Protein AF-A0A9E0QH96-F1 (afdb_monomer_lite)

Secondary structure (DSSP, 8-state):
--HHHHHHHHHHHHHHHHHTT---HHHHHHHHH---SSHHHHHHHHHHHHHHHHHHHHHTTPPPPHHHHHHHHHHHHHHHT---

Structure (mmCIF, N/CA/C/O backbone):
data_AF-A0A9E0QH96-F1
#
_entry.id   AF-A0A9E0QH96-F1
#
loop_
_atom_site.group_PDB
_atom_site.id
_atom_site.type_symbol
_atom_site.label_atom_id
_atom_site.label_alt_id
_atom_site.label_comp_id
_atom_site.label_asym_id
_atom_site.label_entity_id
_atom_site.label_seq_id
_atom_site.pdbx_PDB_ins_code
_atom_site.Cartn_x
_atom_site.Cartn_y
_atom_site.Cartn_z
_atom_site.occupancy
_atom_site.B_iso_or_equiv
_atom_site.auth_seq_id
_atom_site.auth_comp_id
_atom_site.auth_asym_id
_atom_site.auth_atom_id
_atom_site.pdbx_PDB_model_num
ATOM 1 N N . MET A 1 1 ? -21.687 6.343 9.157 1.00 59.41 1 MET A N 1
ATOM 2 C CA . MET A 1 1 ? -20.528 5.924 8.344 1.00 59.41 1 MET A CA 1
ATOM 3 C C . MET A 1 1 ? -19.317 5.926 9.259 1.00 59.41 1 MET A C 1
ATOM 5 O O . MET A 1 1 ? -19.083 6.949 9.892 1.00 59.41 1 MET A O 1
ATOM 9 N N . ASN A 1 2 ? -18.639 4.792 9.430 1.00 83.50 2 ASN A N 1
ATOM 10 C CA . ASN A 1 2 ? -17.459 4.708 10.291 1.00 83.50 2 ASN A CA 1
ATOM 11 C C . ASN A 1 2 ? -16.230 5.084 9.453 1.00 83.50 2 ASN A C 1
ATOM 13 O O . ASN A 1 2 ? -15.824 4.320 8.584 1.00 83.50 2 ASN A O 1
ATOM 17 N N . ILE A 1 3 ? -15.672 6.274 9.691 1.00 85.31 3 ILE A N 1
ATOM 18 C CA . ILE A 1 3 ? -14.530 6.809 8.929 1.00 85.31 3 ILE A CA 1
ATOM 19 C C . ILE A 1 3 ? -13.341 5.840 8.977 1.00 85.31 3 ILE A C 1
ATOM 21 O O . ILE A 1 3 ? -12.674 5.648 7.966 1.00 85.31 3 ILE A O 1
ATOM 25 N N . LYS A 1 4 ? -13.126 5.158 10.111 1.00 86.44 4 LYS A N 1
ATOM 26 C CA . LYS A 1 4 ? -12.061 4.161 10.267 1.00 86.44 4 LYS A CA 1
ATOM 27 C C . LYS A 1 4 ? -12.223 2.986 9.296 1.00 86.44 4 LYS A C 1
ATOM 29 O O . LYS A 1 4 ? -11.252 2.563 8.683 1.00 86.44 4 LYS A O 1
ATOM 34 N N . GLN A 1 5 ? -13.448 2.488 9.130 1.00 88.75 5 GLN A N 1
ATOM 35 C CA . GLN A 1 5 ? -13.741 1.383 8.211 1.00 88.75 5 GLN A CA 1
ATOM 36 C C . GLN A 1 5 ? -13.570 1.790 6.744 1.00 88.75 5 GLN A C 1
ATOM 38 O O . GLN A 1 5 ? -13.142 0.975 5.936 1.00 88.75 5 GLN A O 1
ATOM 43 N N . GLU A 1 6 ? -13.889 3.034 6.387 1.00 90.50 6 GLU A N 1
ATOM 44 C CA . GLU A 1 6 ? -13.673 3.522 5.019 1.00 90.50 6 GLU A CA 1
ATOM 45 C C . GLU A 1 6 ? -12.179 3.687 4.714 1.00 90.50 6 GLU A C 1
ATOM 47 O O . GLU A 1 6 ? -11.710 3.186 3.697 1.00 90.50 6 GLU A O 1
ATOM 52 N N . LEU A 1 7 ? -11.408 4.270 5.636 1.00 91.12 7 LEU A N 1
ATOM 53 C CA . LEU A 1 7 ? -9.952 4.390 5.495 1.00 91.12 7 LEU A CA 1
ATOM 54 C C . LEU A 1 7 ? -9.257 3.023 5.413 1.00 91.12 7 LEU A C 1
ATOM 56 O O . LEU A 1 7 ? -8.326 2.853 4.627 1.00 91.12 7 LEU A O 1
ATOM 60 N N . HIS A 1 8 ? -9.735 2.037 6.178 1.00 92.12 8 HIS A N 1
ATOM 61 C CA . HIS A 1 8 ? -9.256 0.655 6.104 1.00 92.12 8 HIS A CA 1
ATOM 62 C C . HIS A 1 8 ? -9.491 0.034 4.722 1.00 92.12 8 HIS A C 1
ATOM 64 O O . HIS A 1 8 ? -8.564 -0.509 4.120 1.00 92.12 8 HIS A O 1
ATOM 70 N N . LYS A 1 9 ? -10.704 0.179 4.172 1.00 91.94 9 LYS A N 1
ATOM 71 C CA . LYS A 1 9 ? -11.027 -0.292 2.817 1.00 91.94 9 LYS A CA 1
ATOM 72 C C . LYS A 1 9 ? -10.177 0.397 1.755 1.00 91.94 9 LYS A C 1
ATOM 74 O O . LYS A 1 9 ? -9.732 -0.264 0.821 1.00 91.94 9 LYS A O 1
ATOM 79 N N . GLU A 1 10 ? -9.957 1.705 1.876 1.00 92.31 10 GLU A N 1
ATOM 80 C CA . GLU A 1 10 ? -9.114 2.462 0.945 1.00 92.31 10 GLU A CA 1
ATOM 81 C C . GLU A 1 10 ? -7.660 1.979 0.975 1.00 92.31 10 GLU A C 1
ATOM 83 O O . GLU A 1 10 ? -7.064 1.776 -0.086 1.00 92.31 10 GLU A O 1
ATOM 88 N N . LEU A 1 11 ? -7.113 1.732 2.172 1.00 93.94 11 LEU A N 1
ATOM 89 C CA . LEU A 1 11 ? -5.779 1.163 2.346 1.00 93.94 11 LEU A CA 1
ATOM 90 C C . LEU A 1 11 ? -5.686 -0.208 1.667 1.00 93.94 11 LEU A C 1
ATOM 92 O O . LEU A 1 11 ? -4.853 -0.393 0.780 1.00 93.94 11 LEU A O 1
ATOM 96 N N . LEU A 1 12 ? -6.587 -1.137 1.998 1.00 94.19 12 LEU A N 1
ATOM 97 C CA . LEU A 1 12 ? -6.635 -2.468 1.383 1.00 94.19 12 LEU A CA 1
ATOM 98 C C . LEU A 1 12 ? -6.777 -2.409 -0.141 1.00 94.19 12 LEU A C 1
ATOM 100 O O . LEU A 1 12 ? -6.097 -3.141 -0.865 1.00 94.19 12 LEU A O 1
ATOM 104 N N . ALA A 1 13 ? -7.638 -1.531 -0.654 1.00 93.94 13 ALA A N 1
ATOM 105 C CA . ALA A 1 13 ? -7.825 -1.362 -2.088 1.00 93.94 13 AL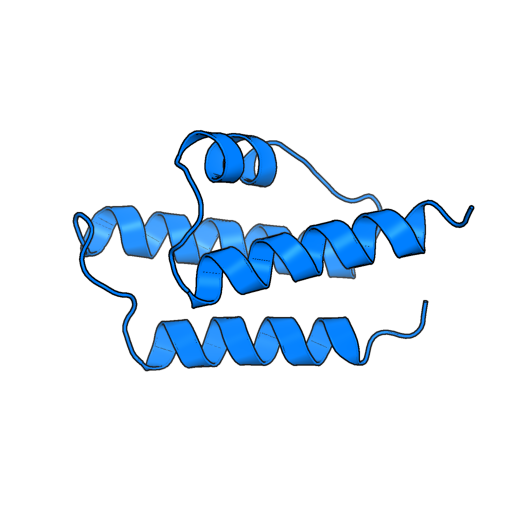A A CA 1
ATOM 106 C C . ALA A 1 13 ? -6.527 -0.914 -2.772 1.00 93.94 13 ALA A C 1
ATOM 108 O O . ALA A 1 13 ? -6.184 -1.428 -3.840 1.00 93.94 13 ALA A O 1
ATOM 109 N N . PHE A 1 14 ? -5.779 0.008 -2.161 1.00 94.88 14 PHE A N 1
ATOM 110 C CA . PHE A 1 14 ? -4.495 0.434 -2.702 1.00 94.88 14 PHE A CA 1
ATOM 111 C C . PHE A 1 14 ? -3.443 -0.680 -2.635 1.00 94.88 14 PHE A C 1
ATOM 113 O O . PHE A 1 14 ? -2.758 -0.915 -3.629 1.00 94.88 14 PHE A O 1
ATOM 120 N N . LEU A 1 15 ? -3.351 -1.426 -1.529 1.00 93.62 15 LEU A N 1
ATOM 121 C CA . LEU A 1 15 ? -2.399 -2.538 -1.411 1.00 93.62 15 LEU A CA 1
ATOM 122 C C . LEU A 1 15 ? -2.631 -3.627 -2.460 1.00 93.62 15 LEU A C 1
ATOM 124 O O . LEU A 1 15 ? -1.670 -4.124 -3.046 1.00 93.62 15 LEU A O 1
ATOM 128 N N . ASN A 1 16 ? -3.891 -3.933 -2.773 1.00 93.38 16 ASN A N 1
ATOM 129 C CA . ASN A 1 16 ? -4.228 -4.853 -3.859 1.00 93.38 16 ASN A CA 1
ATOM 130 C C . ASN A 1 16 ? -3.734 -4.337 -5.222 1.00 93.38 16 ASN A C 1
ATOM 132 O O . ASN A 1 16 ? -3.103 -5.080 -5.975 1.00 93.38 16 ASN A O 1
ATOM 136 N N . LYS A 1 17 ? -3.901 -3.037 -5.516 1.00 93.69 17 LYS A N 1
ATOM 137 C CA . LYS A 1 17 ? -3.315 -2.436 -6.731 1.00 93.69 17 LYS A CA 1
ATOM 138 C C . LYS A 1 17 ? -1.795 -2.534 -6.749 1.00 93.69 17 LYS A C 1
ATOM 140 O O . LYS A 1 17 ? -1.205 -2.705 -7.814 1.00 93.69 17 LYS A O 1
ATOM 145 N N . VAL A 1 18 ? -1.146 -2.417 -5.592 1.00 91.81 18 VAL A N 1
ATOM 146 C CA . VAL A 1 18 ? 0.306 -2.577 -5.476 1.00 91.81 18 VAL A CA 1
ATOM 147 C C . VAL A 1 18 ? 0.724 -4.019 -5.752 1.00 91.81 18 VAL A C 1
ATOM 149 O O . VAL A 1 18 ? 1.649 -4.221 -6.538 1.00 91.81 18 VAL A O 1
ATOM 152 N N . ALA A 1 19 ? 0.028 -5.013 -5.196 1.00 90.12 19 ALA A N 1
ATOM 153 C CA . ALA A 1 19 ? 0.298 -6.431 -5.443 1.00 90.12 19 ALA A CA 1
ATOM 154 C C . ALA A 1 19 ? 0.244 -6.784 -6.944 1.00 90.12 19 ALA A C 1
ATOM 156 O O . ALA A 1 19 ? 1.115 -7.501 -7.453 1.00 90.12 19 ALA A O 1
ATOM 157 N N . ASP A 1 20 ? -0.723 -6.199 -7.655 1.00 89.88 20 ASP A N 1
ATOM 158 C CA . ASP A 1 20 ? -0.903 -6.348 -9.103 1.00 89.88 20 ASP A CA 1
ATOM 159 C C . ASP A 1 20 ? -0.066 -5.366 -9.939 1.00 89.88 20 ASP A C 1
ATOM 161 O O . ASP A 1 20 ? -0.058 -5.446 -11.168 1.00 89.88 20 ASP A O 1
ATOM 165 N N . GLN A 1 21 ? 0.644 -4.434 -9.294 1.00 88.44 21 GLN A N 1
ATOM 166 C CA . GLN A 1 21 ? 1.367 -3.322 -9.924 1.00 88.44 21 GLN A CA 1
ATOM 167 C C . GLN A 1 21 ? 0.508 -2.517 -10.918 1.00 88.44 21 GLN A C 1
ATOM 169 O O . GLN A 1 21 ? 1.006 -2.018 -11.925 1.00 88.44 21 GLN A O 1
ATOM 174 N N . SER A 1 22 ? -0.788 -2.385 -10.630 1.00 92.62 22 SER A N 1
ATOM 175 C CA . SER A 1 22 ? -1.780 -1.694 -11.463 1.00 92.62 22 SER A CA 1
ATOM 176 C C . SER A 1 22 ? -2.029 -0.240 -11.044 1.00 92.62 22 SER A C 1
ATOM 178 O O . SER A 1 22 ? -2.861 0.445 -11.640 1.00 92.62 22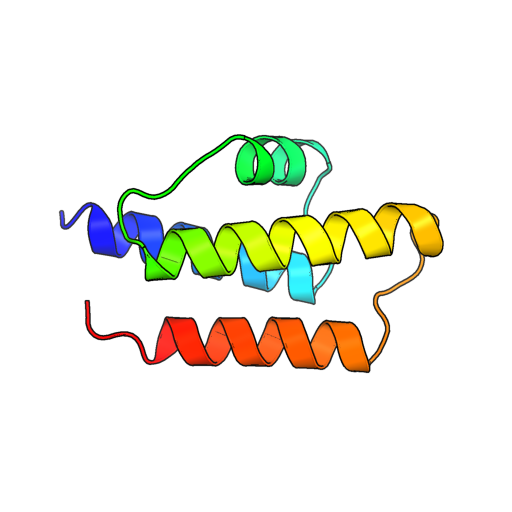 SER A O 1
ATOM 180 N N . TYR A 1 23 ? -1.310 0.246 -10.029 1.00 91.50 23 TYR A N 1
ATOM 181 C CA . TYR A 1 23 ? -1.379 1.631 -9.573 1.00 91.50 23 TYR A CA 1
ATOM 182 C C . TYR A 1 23 ? -0.670 2.586 -10.539 1.00 91.50 23 TYR A C 1
ATOM 184 O O . TYR A 1 23 ? 0.352 2.276 -11.153 1.00 91.50 23 TYR A O 1
ATOM 192 N N . THR A 1 24 ? -1.194 3.800 -10.631 1.00 91.31 24 THR A N 1
ATOM 193 C CA . THR A 1 24 ? -0.555 4.908 -11.339 1.00 91.31 24 THR A CA 1
ATOM 194 C C . THR A 1 24 ? 0.449 5.629 -10.444 1.00 91.31 24 THR A C 1
ATOM 196 O O . THR A 1 24 ? 0.344 5.615 -9.216 1.00 91.31 24 THR A O 1
ATOM 199 N N . THR A 1 25 ? 1.394 6.353 -11.051 1.00 88.62 25 THR A N 1
ATOM 200 C CA . THR A 1 25 ? 2.333 7.217 -10.315 1.00 88.62 25 THR A CA 1
ATOM 201 C C . THR A 1 25 ? 1.609 8.205 -9.401 1.00 88.62 25 THR A C 1
ATOM 203 O O . THR A 1 25 ? 2.031 8.401 -8.269 1.00 88.62 25 THR A O 1
ATOM 206 N N . ARG A 1 26 ? 0.481 8.768 -9.852 1.00 91.62 26 ARG A N 1
ATOM 207 C CA . ARG A 1 26 ? -0.307 9.728 -9.071 1.00 91.62 26 ARG A CA 1
ATOM 208 C C . ARG A 1 26 ? -0.966 9.094 -7.846 1.00 91.62 26 ARG A C 1
ATOM 210 O O . ARG A 1 26 ? -0.989 9.709 -6.787 1.00 91.62 26 ARG A O 1
ATOM 217 N N . GLU A 1 27 ? -1.518 7.888 -7.984 1.00 93.44 27 GLU A N 1
ATOM 218 C CA . GLU A 1 27 ? -2.092 7.162 -6.841 1.00 93.44 27 GLU A CA 1
ATOM 219 C C . GLU A 1 27 ? -1.011 6.817 -5.817 1.00 93.44 27 GLU A C 1
ATOM 221 O O . GLU A 1 27 ? -1.233 6.966 -4.620 1.00 93.44 27 GLU A O 1
ATOM 226 N N . TRP A 1 28 ? 0.175 6.434 -6.291 1.00 91.69 28 TRP A N 1
ATOM 227 C CA . TRP A 1 28 ? 1.339 6.222 -5.441 1.00 91.69 28 TRP A CA 1
ATOM 228 C C . TRP A 1 28 ? 1.778 7.493 -4.701 1.00 91.69 28 TRP A C 1
ATOM 230 O O . TRP A 1 28 ? 1.968 7.452 -3.489 1.00 91.69 28 TRP A O 1
ATOM 240 N N . GLU A 1 29 ? 1.914 8.624 -5.394 1.00 91.50 29 GLU A N 1
ATOM 241 C CA . GLU A 1 29 ? 2.279 9.903 -4.772 1.00 91.50 29 GLU A CA 1
ATOM 242 C C . GLU A 1 29 ? 1.264 10.313 -3.706 1.00 91.50 29 GLU A C 1
ATOM 244 O O . GLU A 1 29 ? 1.647 10.678 -2.596 1.00 91.50 29 GLU A O 1
ATOM 249 N N . TYR A 1 30 ? -0.029 10.190 -4.016 1.00 93.00 30 TYR A N 1
ATOM 250 C CA . TYR A 1 30 ? -1.098 10.479 -3.067 1.00 93.00 30 TYR A CA 1
ATOM 251 C C . TYR A 1 30 ? -1.007 9.584 -1.827 1.00 93.00 30 TYR A C 1
ATOM 253 O O . TYR A 1 30 ? -1.010 10.081 -0.703 1.00 93.00 30 TYR A O 1
ATOM 261 N N . PHE A 1 31 ? -0.845 8.275 -2.022 1.00 93.88 31 PHE A N 1
ATOM 262 C CA . PHE A 1 31 ? -0.677 7.317 -0.933 1.00 93.88 31 PHE A CA 1
ATOM 263 C C . PHE A 1 31 ? 0.550 7.619 -0.058 1.00 93.88 31 PHE A C 1
ATOM 265 O O . PHE A 1 31 ? 0.470 7.582 1.168 1.00 93.88 31 PHE A O 1
ATOM 272 N N . ALA A 1 32 ? 1.680 7.964 -0.677 1.00 92.25 32 ALA A N 1
ATOM 273 C CA . ALA A 1 32 ? 2.918 8.261 0.034 1.00 92.25 32 ALA A CA 1
ATOM 274 C C . ALA A 1 32 ? 2.853 9.562 0.855 1.00 92.25 32 ALA A C 1
ATOM 276 O O . ALA A 1 32 ? 3.570 9.680 1.850 1.00 92.25 32 ALA A O 1
ATOM 277 N N . MET A 1 33 ? 2.022 10.525 0.439 1.00 92.31 33 MET A N 1
ATOM 278 C CA . MET A 1 33 ? 1.836 11.818 1.112 1.00 92.31 33 MET A CA 1
ATOM 279 C C . MET A 1 33 ? 0.747 11.809 2.191 1.00 92.31 33 MET A C 1
ATOM 281 O O . MET A 1 33 ? 0.716 12.718 3.020 1.00 92.31 33 MET A O 1
ATOM 285 N N . ASN A 1 34 ? -0.153 10.827 2.169 1.00 90.00 34 ASN A N 1
ATOM 286 C CA . ASN A 1 34 ? -1.173 10.665 3.199 1.00 90.00 34 ASN A CA 1
ATOM 287 C C . ASN A 1 34 ? -0.599 10.017 4.453 1.00 90.00 34 ASN A C 1
ATOM 289 O O . ASN A 1 34 ? 0.361 9.260 4.361 1.00 90.00 34 ASN A O 1
ATOM 293 N N . ASN A 1 35 ? -1.266 10.256 5.583 1.00 92.50 35 ASN A N 1
ATOM 294 C CA . ASN A 1 35 ? -1.009 9.584 6.851 1.00 92.50 35 ASN A CA 1
ATOM 295 C C . ASN A 1 35 ? -2.339 9.123 7.462 1.00 92.50 35 ASN A C 1
ATOM 297 O O . ASN A 1 35 ? -3.362 9.806 7.329 1.00 92.50 35 ASN A O 1
ATOM 301 N N . TYR A 1 36 ? -2.313 8.006 8.174 1.00 90.25 36 TYR A N 1
ATOM 302 C CA . TYR A 1 36 ? -3.427 7.501 8.964 1.00 90.25 36 TYR A CA 1
ATOM 303 C C . TYR A 1 36 ? -3.266 7.905 10.435 1.00 90.25 36 TYR A C 1
ATOM 305 O O . TYR A 1 36 ? -2.161 8.025 10.955 1.00 90.25 36 TYR A O 1
ATOM 313 N N . GLN A 1 37 ? -4.388 8.139 11.123 1.00 89.00 37 GLN A N 1
ATOM 314 C CA . GLN A 1 37 ? -4.383 8.367 12.578 1.00 89.00 37 GLN A CA 1
ATOM 315 C C . GLN A 1 37 ? -4.245 7.062 13.373 1.00 89.00 37 GLN A C 1
ATOM 317 O O . GLN A 1 37 ? -3.849 7.093 14.534 1.00 89.00 37 GLN A O 1
ATOM 322 N N . ASP A 1 38 ? -4.626 5.936 12.770 1.00 90.44 38 ASP A N 1
ATOM 323 C CA . ASP A 1 38 ? -4.491 4.612 13.366 1.00 90.44 38 ASP A CA 1
ATOM 324 C C . ASP A 1 38 ? -3.057 4.109 13.157 1.00 90.44 38 ASP A C 1
ATOM 326 O O . ASP A 1 38 ? -2.577 4.061 12.024 1.00 90.44 38 ASP A O 1
ATOM 330 N N . GLU A 1 39 ? -2.379 3.757 14.251 1.00 89.81 39 GLU A N 1
ATOM 331 C CA . GLU A 1 39 ? -0.959 3.385 14.240 1.00 89.81 39 GLU A CA 1
ATOM 332 C C . GLU A 1 39 ? -0.673 2.148 13.382 1.00 89.81 39 GLU A C 1
ATOM 334 O O . GLU A 1 39 ? 0.380 2.086 12.750 1.00 89.81 39 GLU A O 1
ATOM 339 N N . LEU A 1 40 ? -1.600 1.182 13.320 1.00 87.69 40 LEU A N 1
ATOM 340 C CA . LEU A 1 40 ? -1.418 -0.019 12.504 1.00 87.69 40 LEU A CA 1
ATOM 341 C C . LEU A 1 40 ? -1.583 0.301 11.016 1.00 87.69 40 LEU A C 1
ATOM 343 O O . LEU A 1 40 ? -0.797 -0.148 10.189 1.00 87.69 40 LEU A O 1
ATOM 347 N N . MET A 1 41 ? -2.590 1.098 10.656 1.00 91.12 41 MET A N 1
ATOM 348 C CA . MET A 1 41 ? -2.754 1.524 9.261 1.00 91.12 41 MET A CA 1
ATOM 349 C C . MET A 1 41 ? -1.563 2.361 8.791 1.00 91.12 41 MET A C 1
ATOM 351 O O . MET A 1 41 ? -1.113 2.215 7.653 1.00 91.12 41 MET A O 1
ATOM 355 N N . GLU A 1 42 ? -1.039 3.219 9.668 1.00 93.62 42 GLU A N 1
ATOM 356 C CA . GLU A 1 42 ? 0.116 4.051 9.357 1.00 93.62 42 GLU A CA 1
ATOM 357 C C . GLU A 1 42 ? 1.399 3.230 9.217 1.00 93.62 42 GLU A C 1
ATOM 359 O O . GLU A 1 42 ? 2.133 3.433 8.251 1.00 93.62 42 GLU A O 1
ATOM 364 N N . SER A 1 43 ? 1.639 2.251 10.094 1.00 92.19 43 SER A N 1
ATOM 365 C CA . SER A 1 43 ? 2.818 1.385 9.982 1.00 92.19 43 SER A CA 1
ATOM 366 C C . SER A 1 43 ? 2.809 0.572 8.685 1.00 92.19 43 SER A C 1
ATOM 368 O O . SER A 1 43 ? 3.825 0.511 7.989 1.00 92.19 43 SER A O 1
ATOM 370 N N . VAL A 1 44 ? 1.650 0.026 8.293 1.00 91.50 44 VAL A N 1
ATOM 371 C CA . VAL A 1 44 ? 1.519 -0.695 7.019 1.00 91.50 44 VAL A CA 1
ATOM 372 C C . VAL A 1 44 ? 1.745 0.243 5.834 1.00 91.50 44 VAL A C 1
ATOM 374 O O . VAL A 1 44 ? 2.426 -0.120 4.870 1.00 91.50 44 VAL A O 1
ATOM 377 N N . ARG A 1 45 ? 1.211 1.469 5.892 1.00 94.12 45 ARG A N 1
ATOM 378 C CA . ARG A 1 45 ? 1.439 2.479 4.853 1.00 94.12 45 ARG A CA 1
ATOM 379 C C . ARG A 1 45 ? 2.928 2.792 4.704 1.00 94.12 45 ARG A C 1
ATOM 381 O O . ARG A 1 45 ? 3.431 2.776 3.581 1.00 94.12 45 ARG A O 1
ATOM 388 N N . GLU A 1 46 ? 3.635 3.046 5.802 1.00 94.31 46 GLU A N 1
ATOM 389 C CA . GLU A 1 46 ? 5.072 3.342 5.800 1.00 94.31 46 GLU A CA 1
ATOM 390 C C . GLU A 1 46 ? 5.905 2.188 5.227 1.00 94.31 46 GLU A C 1
ATOM 392 O O . GLU A 1 46 ? 6.760 2.409 4.361 1.00 94.31 46 GLU A O 1
ATOM 397 N N . GLU A 1 47 ? 5.628 0.952 5.648 1.00 92.19 47 GLU A N 1
ATOM 398 C CA . GLU A 1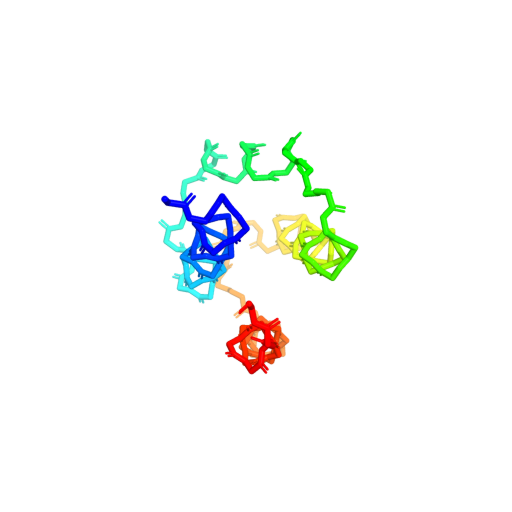 47 ? 6.326 -0.233 5.144 1.00 92.19 47 GLU A CA 1
ATOM 399 C C . GLU A 1 47 ? 6.133 -0.392 3.632 1.00 92.19 47 GLU A C 1
ATOM 401 O O . GLU A 1 47 ? 7.092 -0.585 2.873 1.00 92.19 47 GLU A O 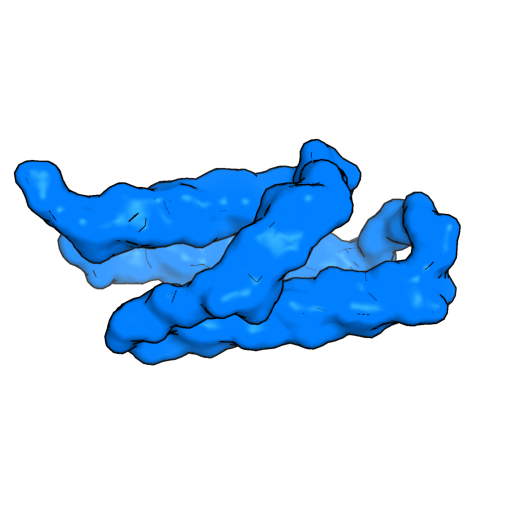1
ATOM 406 N N . MET A 1 48 ? 4.897 -0.215 3.171 1.00 91.00 48 MET A N 1
ATOM 407 C CA . MET A 1 48 ? 4.555 -0.287 1.756 1.00 91.00 48 MET A CA 1
ATOM 408 C C . MET A 1 48 ? 5.198 0.830 0.946 1.00 91.00 48 MET A C 1
ATOM 410 O O . MET A 1 48 ? 5.665 0.599 -0.174 1.00 91.00 48 MET A O 1
ATOM 414 N N . VAL A 1 49 ? 5.292 2.027 1.523 1.00 92.94 49 VAL A N 1
ATOM 415 C CA . VAL A 1 49 ? 5.983 3.153 0.905 1.00 92.94 49 VAL A CA 1
ATOM 416 C C . VAL A 1 49 ? 7.459 2.830 0.674 1.00 92.94 49 VAL A C 1
ATOM 418 O O . VAL A 1 49 ? 7.990 3.053 -0.420 1.00 92.94 49 VAL A O 1
ATOM 421 N N . GLU A 1 50 ? 8.136 2.273 1.672 1.00 91.19 50 GLU A N 1
ATOM 422 C CA . GLU A 1 50 ? 9.542 1.899 1.548 1.00 91.19 50 GLU A CA 1
ATOM 423 C C . GLU A 1 50 ? 9.757 0.736 0.573 1.00 91.19 50 GLU A C 1
ATOM 425 O O . GLU A 1 50 ? 10.705 0.765 -0.224 1.00 91.19 50 GLU A O 1
ATOM 430 N N . LEU A 1 51 ? 8.857 -0.250 0.558 1.00 88.31 51 LEU A N 1
ATOM 431 C CA . LEU A 1 51 ? 8.901 -1.366 -0.386 1.00 88.31 51 LEU A CA 1
ATOM 432 C C . LEU A 1 51 ? 8.782 -0.871 -1.833 1.00 88.31 51 LEU A C 1
ATOM 434 O O . LEU A 1 51 ? 9.634 -1.197 -2.668 1.00 88.31 51 LEU A O 1
ATOM 438 N N . ILE A 1 52 ? 7.791 -0.023 -2.128 1.00 87.19 52 ILE A N 1
ATOM 439 C CA . ILE A 1 52 ? 7.583 0.540 -3.470 1.00 87.19 52 ILE A CA 1
ATOM 440 C C . ILE A 1 52 ? 8.772 1.412 -3.881 1.00 87.19 52 ILE A C 1
ATOM 442 O O . ILE A 1 52 ? 9.289 1.250 -4.987 1.00 87.19 52 ILE A O 1
ATOM 446 N N . LYS A 1 53 ? 9.284 2.284 -3.000 1.00 87.44 53 LYS A N 1
ATOM 447 C CA . LYS A 1 53 ? 10.482 3.098 -3.287 1.00 87.44 53 LYS A CA 1
ATOM 448 C C . LYS A 1 53 ? 11.687 2.236 -3.659 1.00 87.44 53 LYS A C 1
ATOM 450 O O . LYS A 1 53 ? 12.387 2.546 -4.627 1.00 87.44 53 LYS A O 1
ATOM 455 N N . ARG A 1 54 ? 11.950 1.163 -2.904 1.00 84.62 54 ARG A N 1
ATOM 456 C CA . ARG A 1 54 ? 13.047 0.220 -3.192 1.00 84.62 54 ARG A CA 1
ATOM 457 C C . ARG A 1 54 ? 12.831 -0.473 -4.531 1.00 84.62 54 ARG A C 1
ATOM 459 O O . ARG A 1 54 ? 13.768 -0.570 -5.325 1.00 84.62 54 ARG A O 1
ATOM 466 N N . ALA A 1 55 ? 11.605 -0.908 -4.804 1.00 82.31 55 ALA A N 1
ATOM 467 C CA . ALA A 1 55 ? 11.268 -1.542 -6.065 1.00 82.31 55 ALA A CA 1
ATOM 468 C C . ALA A 1 55 ? 11.446 -0.581 -7.252 1.00 82.31 55 ALA A C 1
ATOM 470 O O . ALA A 1 55 ? 12.081 -0.960 -8.232 1.00 82.31 55 ALA A O 1
ATOM 471 N N . LEU A 1 56 ? 10.995 0.672 -7.158 1.00 79.31 56 LEU A N 1
ATOM 472 C CA . LEU A 1 56 ? 11.172 1.677 -8.211 1.00 79.31 56 LEU A CA 1
ATOM 473 C C . LEU A 1 56 ? 12.654 1.980 -8.481 1.00 79.31 56 LEU A C 1
ATOM 475 O O . LEU A 1 56 ? 13.062 2.016 -9.641 1.00 79.31 56 LEU A O 1
ATOM 479 N N . LYS A 1 57 ? 13.472 2.126 -7.427 1.00 78.31 57 LYS A N 1
ATOM 480 C CA . LYS A 1 57 ? 14.921 2.375 -7.553 1.00 78.31 57 LYS A CA 1
ATOM 481 C C . LYS A 1 57 ? 15.672 1.216 -8.212 1.00 78.31 57 LYS A C 1
ATOM 483 O O . LYS A 1 57 ? 16.545 1.455 -9.039 1.00 78.31 57 LYS A O 1
ATOM 488 N N . ASN A 1 58 ? 15.343 -0.023 -7.849 1.00 69.56 58 ASN A N 1
ATOM 489 C CA . ASN A 1 58 ? 16.109 -1.199 -8.275 1.00 69.56 58 ASN A CA 1
ATOM 490 C C . ASN A 1 58 ? 15.595 -1.824 -9.577 1.00 69.56 58 ASN A C 1
ATOM 492 O O . ASN A 1 58 ? 16.347 -2.493 -10.285 1.00 69.56 58 ASN A O 1
ATOM 496 N N . SER A 1 59 ? 14.308 -1.650 -9.878 1.00 62.78 59 SER A N 1
ATOM 497 C CA . SER A 1 59 ? 13.618 -2.492 -10.861 1.00 62.78 59 SER A CA 1
ATOM 498 C C . SER A 1 59 ? 13.331 -1.766 -12.172 1.00 62.78 59 SER A C 1
ATOM 500 O O . SER A 1 59 ? 13.090 -2.441 -13.166 1.00 62.78 59 SER A O 1
ATOM 502 N N . GLY A 1 60 ? 13.359 -0.427 -12.215 1.00 64.88 60 GLY A N 1
ATOM 503 C CA . GLY A 1 60 ? 13.146 0.342 -13.451 1.00 64.88 60 GLY A CA 1
ATOM 504 C C . GLY A 1 60 ? 11.847 -0.012 -14.193 1.00 64.88 60 GLY A C 1
ATOM 505 O O . GLY A 1 60 ? 11.830 -0.012 -15.419 1.00 64.88 60 GLY A O 1
ATOM 506 N N . GLY A 1 61 ? 10.792 -0.395 -13.462 1.00 65.62 61 GLY A N 1
ATOM 507 C CA . GLY A 1 61 ? 9.522 -0.870 -14.030 1.00 65.62 61 GLY A CA 1
ATOM 508 C C . GLY A 1 61 ? 9.408 -2.388 -14.229 1.00 65.62 61 GLY A C 1
ATOM 509 O O . GLY A 1 61 ? 8.397 -2.853 -14.748 1.00 65.62 61 GLY A O 1
ATOM 510 N N . LYS A 1 62 ? 10.403 -3.187 -13.816 1.00 73.81 62 LYS A N 1
ATOM 511 C CA . LYS A 1 62 ? 10.269 -4.652 -13.786 1.00 73.81 62 LYS A CA 1
ATOM 512 C C . LYS A 1 62 ? 9.219 -5.094 -12.755 1.00 73.81 62 LYS A C 1
ATOM 514 O O . LYS A 1 62 ? 9.030 -4.414 -11.739 1.00 73.81 62 LYS A O 1
ATOM 519 N N . PRO A 1 63 ? 8.578 -6.254 -12.980 1.00 81.00 63 PRO A N 1
ATOM 520 C CA . PRO A 1 63 ? 7.667 -6.830 -12.009 1.00 81.00 63 PRO A CA 1
ATOM 521 C C . PRO A 1 63 ? 8.320 -7.033 -10.638 1.00 81.00 63 PRO A C 1
ATOM 523 O O . PRO A 1 63 ? 9.518 -7.318 -10.557 1.00 81.00 63 PRO A O 1
ATOM 526 N N . PHE A 1 64 ? 7.533 -6.919 -9.568 1.00 85.75 64 PHE A N 1
ATOM 527 C CA . PHE A 1 64 ? 8.001 -7.208 -8.214 1.00 85.75 64 PHE A CA 1
ATOM 528 C C . PHE A 1 64 ? 8.520 -8.641 -8.105 1.00 85.75 64 PHE A C 1
ATOM 530 O O . PHE A 1 64 ? 7.972 -9.567 -8.714 1.00 85.75 64 PHE A O 1
ATOM 537 N N . SER A 1 65 ? 9.575 -8.821 -7.304 1.00 85.69 65 SER A N 1
ATOM 538 C CA . SER A 1 65 ? 10.087 -10.153 -6.998 1.00 85.69 65 SER A CA 1
ATOM 539 C C . SER A 1 65 ? 9.028 -10.975 -6.263 1.00 85.69 65 SER A C 1
ATOM 541 O O . SER A 1 65 ? 8.097 -10.439 -5.658 1.00 85.69 65 SER A O 1
ATOM 543 N N . ARG A 1 66 ? 9.182 -12.301 -6.296 1.00 86.94 66 ARG A N 1
ATOM 544 C CA . ARG A 1 66 ? 8.302 -13.211 -5.556 1.00 86.94 66 ARG A CA 1
ATOM 545 C C . ARG A 1 66 ? 8.259 -12.867 -4.066 1.00 86.94 66 ARG A C 1
ATOM 547 O O . ARG A 1 66 ? 7.177 -12.849 -3.492 1.00 86.94 66 ARG A O 1
ATOM 554 N N . ASP A 1 67 ? 9.411 -12.547 -3.484 1.00 86.50 67 ASP A N 1
ATOM 555 C CA . ASP A 1 67 ? 9.523 -12.203 -2.066 1.00 86.50 67 ASP A CA 1
ATOM 556 C C . ASP A 1 67 ? 8.765 -10.910 -1.754 1.00 86.50 67 ASP A C 1
ATOM 558 O O . ASP A 1 67 ? 7.968 -10.881 -0.826 1.00 86.50 67 ASP A O 1
ATOM 562 N N . MET A 1 68 ? 8.915 -9.877 -2.595 1.00 86.94 68 MET A N 1
ATOM 563 C CA . MET A 1 68 ? 8.155 -8.629 -2.454 1.00 86.94 68 MET A CA 1
ATOM 564 C C . MET A 1 68 ? 6.649 -8.876 -2.536 1.00 86.94 68 MET A C 1
ATOM 566 O O . MET A 1 68 ? 5.902 -8.363 -1.711 1.00 86.94 68 MET A O 1
ATOM 570 N N . LYS A 1 69 ? 6.193 -9.687 -3.498 1.00 88.31 69 LYS A N 1
ATOM 571 C CA . LYS A 1 69 ? 4.773 -10.050 -3.606 1.00 88.31 69 LYS A CA 1
ATOM 572 C C . LYS A 1 69 ? 4.277 -10.791 -2.366 1.00 88.31 69 LYS A C 1
ATOM 574 O O . LYS A 1 69 ? 3.178 -10.505 -1.910 1.00 88.31 69 LYS A O 1
ATOM 579 N N . SER A 1 70 ? 5.088 -11.689 -1.809 1.00 89.31 70 SER A N 1
ATOM 580 C CA . SER A 1 70 ? 4.756 -12.407 -0.576 1.00 89.31 70 SER A CA 1
ATOM 581 C C . SER A 1 70 ? 4.620 -11.459 0.615 1.00 89.31 70 SER A C 1
ATOM 583 O O . SER A 1 70 ? 3.668 -11.594 1.374 1.00 89.31 70 SER A O 1
ATOM 585 N N . THR A 1 71 ? 5.523 -10.483 0.759 1.00 89.69 71 THR A N 1
ATOM 586 C CA . THR A 1 71 ? 5.434 -9.459 1.813 1.00 89.69 71 THR A CA 1
ATOM 587 C C . THR A 1 71 ? 4.164 -8.624 1.670 1.00 89.69 71 THR A C 1
ATOM 589 O O . THR A 1 71 ? 3.428 -8.465 2.635 1.00 89.69 71 THR A O 1
ATOM 592 N N . ILE A 1 72 ? 3.852 -8.151 0.458 1.00 90.00 72 ILE A N 1
ATOM 593 C CA . ILE A 1 72 ? 2.633 -7.366 0.203 1.00 90.00 72 ILE A CA 1
ATOM 594 C C . ILE A 1 72 ? 1.381 -8.189 0.531 1.00 90.00 72 ILE A C 1
ATOM 596 O O . ILE A 1 72 ? 0.463 -7.688 1.172 1.00 90.00 72 ILE A O 1
ATOM 600 N N . GLN A 1 73 ? 1.345 -9.459 0.119 1.00 91.38 73 GLN A N 1
ATOM 601 C CA . GLN A 1 73 ? 0.227 -10.349 0.430 1.00 91.38 73 GLN A CA 1
ATOM 602 C C . GLN A 1 73 ? 0.082 -10.580 1.932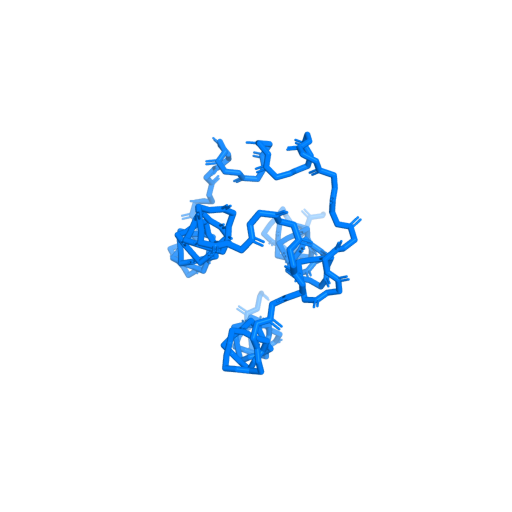 1.00 91.38 73 GLN A C 1
ATOM 604 O O . GLN A 1 73 ? -1.041 -10.567 2.422 1.00 91.38 73 GLN A O 1
ATOM 609 N N . GLN A 1 74 ? 1.181 -10.757 2.664 1.00 90.12 74 GLN A N 1
ATOM 610 C CA . GLN A 1 74 ? 1.132 -10.909 4.115 1.00 90.12 74 GLN A CA 1
ATOM 611 C C . GLN A 1 74 ? 0.548 -9.659 4.791 1.00 90.12 74 GLN A C 1
ATOM 613 O O . GLN A 1 74 ? -0.363 -9.790 5.601 1.00 90.12 74 GLN A O 1
ATOM 618 N N . LEU A 1 75 ? 0.988 -8.461 4.394 1.00 88.31 75 LEU A N 1
ATOM 619 C CA . LEU A 1 75 ? 0.458 -7.197 4.923 1.00 88.31 75 LEU A CA 1
ATOM 620 C C . LEU A 1 75 ? -1.040 -7.018 4.633 1.00 88.31 75 LEU A C 1
ATOM 622 O O . LEU A 1 75 ? -1.776 -6.505 5.472 1.00 88.31 75 LEU A O 1
ATOM 626 N N . ILE A 1 76 ? -1.508 -7.464 3.461 1.00 90.94 76 ILE A N 1
ATOM 627 C CA . ILE A 1 76 ? -2.941 -7.472 3.127 1.00 90.94 76 ILE A CA 1
ATOM 628 C C . ILE A 1 76 ? -3.713 -8.386 4.086 1.00 90.94 76 ILE A C 1
ATOM 630 O O . ILE A 1 76 ? -4.717 -7.947 4.636 1.00 90.94 76 ILE A O 1
ATOM 634 N N . HIS A 1 77 ? -3.235 -9.611 4.331 1.00 89.50 77 HIS A N 1
ATOM 635 C CA . HIS A 1 77 ? -3.910 -10.545 5.243 1.00 89.50 77 HIS A CA 1
ATOM 636 C C . HIS A 1 77 ? -3.951 -10.004 6.680 1.00 89.50 77 HIS A C 1
ATOM 638 O O . HIS A 1 77 ? -4.993 -10.054 7.326 1.00 89.50 77 HIS A O 1
ATOM 644 N N . GLU A 1 78 ? -2.846 -9.431 7.167 1.00 86.25 78 GLU A N 1
ATOM 645 C CA . GLU A 1 78 ? -2.786 -8.827 8.506 1.00 86.25 78 GLU A CA 1
ATOM 646 C C . GLU A 1 78 ? -3.785 -7.669 8.663 1.00 86.25 78 GLU A C 1
ATOM 648 O O . GLU A 1 78 ? -4.402 -7.514 9.718 1.00 86.25 78 GLU A O 1
ATOM 653 N N . LEU A 1 79 ? -3.989 -6.877 7.606 1.00 86.44 79 LEU A N 1
ATOM 654 C CA . LEU A 1 79 ? -5.012 -5.835 7.583 1.00 86.44 79 LEU A CA 1
ATOM 655 C C . LEU A 1 79 ? -6.432 -6.403 7.514 1.00 86.44 79 LEU A C 1
ATOM 657 O O . LEU A 1 79 ? -7.314 -5.866 8.180 1.00 86.44 79 LEU A O 1
ATOM 661 N N . GLU A 1 80 ? -6.684 -7.441 6.719 1.00 88.19 80 GLU A N 1
ATOM 662 C CA . GLU A 1 80 ? -8.010 -8.066 6.595 1.00 88.19 80 GLU A CA 1
ATOM 663 C C . GLU A 1 80 ? -8.495 -8.677 7.917 1.00 88.19 80 GLU A C 1
ATOM 665 O O . GLU A 1 80 ? -9.682 -8.580 8.232 1.00 88.19 80 GLU A O 1
ATOM 670 N N . ASP A 1 81 ? -7.577 -9.219 8.719 1.00 84.38 81 ASP A N 1
ATOM 671 C CA . ASP A 1 81 ? -7.868 -9.804 10.033 1.00 84.38 81 ASP A CA 1
ATOM 672 C C . ASP A 1 81 ? -7.992 -8.757 11.163 1.00 84.38 81 ASP A C 1
ATOM 674 O O . ASP A 1 81 ? -8.268 -9.101 12.319 1.00 84.38 81 ASP A O 1
ATOM 678 N N . MET A 1 82 ? -7.815 -7.465 10.861 1.00 79.81 82 MET A N 1
ATOM 679 C CA . MET A 1 82 ? -7.902 -6.395 11.855 1.00 79.81 82 MET A CA 1
ATOM 680 C C . MET A 1 82 ? -9.345 -6.226 12.378 1.00 79.81 82 MET A C 1
ATOM 682 O O . MET A 1 82 ? -10.269 -6.001 11.592 1.00 79.81 82 MET A O 1
ATOM 686 N N . PRO A 1 83 ? -9.573 -6.227 13.707 1.00 72.19 83 PRO A N 1
ATOM 687 C CA . PRO A 1 83 ? -10.874 -5.873 14.268 1.00 72.19 83 PRO A CA 1
ATOM 688 C C . PRO A 1 83 ? -11.141 -4.360 14.117 1.00 72.19 83 PRO A C 1
ATOM 690 O O . PRO A 1 83 ? -10.361 -3.536 14.605 1.00 72.19 83 PRO A O 1
ATOM 693 N N . LEU A 1 84 ? -12.250 -3.995 13.453 1.00 71.81 84 LEU A N 1
ATOM 694 C CA . LEU A 1 84 ? -12.639 -2.609 13.114 1.00 71.81 84 LEU A CA 1
ATOM 695 C C . LEU A 1 84 ? -13.840 -2.072 13.894 1.00 71.81 84 LEU A C 1
ATOM 697 O O . LEU A 1 84 ? -14.872 -2.778 13.959 1.00 71.81 84 LE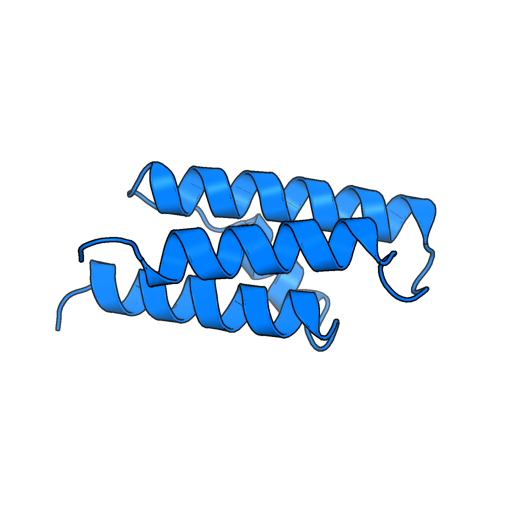U A O 1
#

Foldseek 3Di:
DPVVVVLLVVLLVVLVCVLVVVDDPVNLVVLLPDADPDPLSRVLSVVVNVLVVVCVVPPVPNDDDPVSSVVSVVSSVVSVPDDD

Sequence (84 aa):
MNIKQELHKELLAFLNKVADQSYTTREWEYFAMNNYQDELMESVREEMVELIKRALKNSGGKPFSRDMKSTIQQLIHELEDMPL

pLDDT: mean 87.51, std 7.52, range [59.41, 94.88]

Radius of gyration: 12.57 Å; chains: 1; bounding box: 37×25×28 Å